Protein AF-A0AAV6TW49-F1 (afdb_monomer)

Sequence (84 aa):
MLTAIKCHILPRFDHLLRNLALQKQDISKLDSVIRQVGKSILNLPQRGDPNSVYIPTARGGAGLPSISDLVDIHAVNYAFKVLS

Mean predicted aligned error: 6.87 Å

Organism: NCBI:txid931172

Foldseek 3Di:
DLVCCVPPVVVVLLVVLLVDPDDPVVLVVVLLVVQQVQCVVVVHDNPDDSCQACDCVVVVGSVDHRSVVSSVVSVVVVVVVVVD

Secondary structure (DSSP, 8-state):
-HHHIIIIIHHHHHHHHHHS---HHHHHHHHHHHHHHH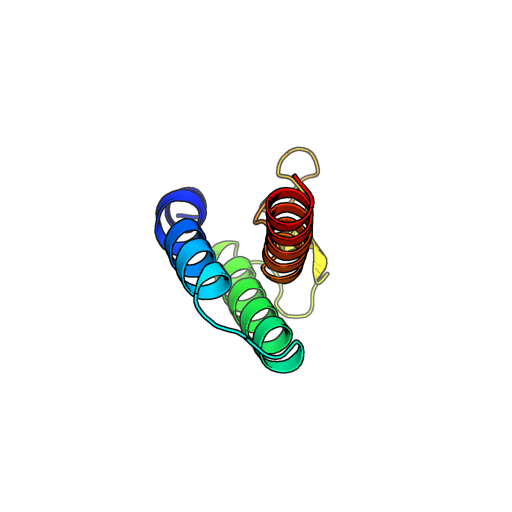HHHTT--TTS-GGGGTS-GGGTS--PPPHHHHHHHHHHHHHHHHH-

Solvent-accessible surface area (backbone atoms only — not comparable to full-atom values): 4959 Å² total; per-residue (Å²): 112,72,66,53,44,61,69,57,51,46,58,51,50,52,55,49,58,75,75,44,95,72,55,74,68,57,48,53,52,51,42,52,51,52,46,54,51,50,26,58,76,66,72,44,65,86,91,45,74,81,56,49,44,48,34,46,54,95,77,77,23,67,42,40,81,54,59,64,60,51,50,53,53,47,52,53,53,50,53,50,62,75,74,106

pLDDT: mean 77.85, std 5.76, range [57.25, 88.69]

Structure (mmCIF, N/CA/C/O backbone):
data_AF-A0AAV6TW49-F1
#
_entry.id   AF-A0AAV6TW49-F1
#
loop_
_atom_site.group_PDB
_atom_site.id
_atom_site.type_symbol
_atom_site.label_atom_id
_atom_site.label_alt_id
_atom_site.label_comp_id
_atom_site.label_asym_id
_atom_site.label_entity_id
_atom_site.label_seq_id
_atom_site.pdbx_PDB_ins_code
_atom_site.Cartn_x
_atom_site.Cartn_y
_atom_site.Cartn_z
_atom_site.occupancy
_atom_site.B_iso_or_equiv
_atom_site.auth_seq_id
_atom_site.auth_comp_id
_atom_site.auth_asym_id
_atom_site.auth_atom_id
_atom_site.pdbx_PDB_model_num
ATOM 1 N N . MET A 1 1 ? 1.025 1.601 -18.158 1.00 57.25 1 MET A N 1
ATOM 2 C CA . MET A 1 1 ? 0.747 0.436 -17.280 1.00 57.25 1 MET A CA 1
ATOM 3 C C . MET A 1 1 ? 0.539 0.820 -15.817 1.00 57.25 1 MET A C 1
ATOM 5 O O . MET A 1 1 ? -0.457 0.408 -15.243 1.00 57.25 1 MET A O 1
ATOM 9 N N . LEU A 1 2 ? 1.397 1.649 -15.216 1.00 63.50 2 LEU A N 1
ATOM 10 C CA . LEU A 1 2 ? 1.277 2.049 -13.803 1.00 63.50 2 LEU A CA 1
ATOM 11 C C . LEU A 1 2 ? -0.040 2.765 -13.450 1.00 63.50 2 LEU A C 1
ATOM 13 O O . LEU A 1 2 ? -0.630 2.514 -12.403 1.00 63.50 2 LEU A O 1
ATOM 17 N N . THR A 1 3 ? -0.550 3.590 -14.365 1.00 65.75 3 THR A N 1
ATOM 18 C CA . THR A 1 3 ? -1.854 4.261 -14.237 1.00 65.75 3 THR A CA 1
ATOM 19 C C . THR A 1 3 ? -3.020 3.271 -14.213 1.00 65.75 3 THR A C 1
ATOM 21 O O . THR A 1 3 ? -3.970 3.470 -13.469 1.00 65.75 3 THR A O 1
ATOM 24 N N . ALA A 1 4 ? -2.931 2.163 -14.958 1.00 67.88 4 ALA A N 1
ATOM 25 C CA . ALA A 1 4 ? -3.972 1.133 -14.978 1.00 67.88 4 ALA A CA 1
ATOM 26 C C . ALA A 1 4 ? -4.047 0.378 -13.640 1.00 67.88 4 ALA A C 1
ATOM 28 O O . ALA A 1 4 ? -5.134 0.091 -13.147 1.00 67.88 4 ALA A O 1
ATOM 29 N N . ILE A 1 5 ? -2.898 0.130 -13.003 1.00 68.94 5 ILE A N 1
ATOM 30 C CA . ILE A 1 5 ? -2.837 -0.465 -11.659 1.00 68.94 5 ILE A CA 1
ATOM 31 C C . ILE A 1 5 ? -3.496 0.470 -10.640 1.00 68.94 5 ILE A C 1
ATOM 33 O O . ILE A 1 5 ? -4.353 0.034 -9.871 1.00 68.94 5 ILE A O 1
ATOM 37 N N . LYS A 1 6 ? -3.162 1.767 -10.690 1.00 69.94 6 LYS A N 1
ATOM 38 C CA . LYS A 1 6 ? -3.775 2.790 -9.830 1.00 69.94 6 LYS A CA 1
ATOM 39 C C . LYS A 1 6 ? -5.281 2.934 -10.041 1.00 69.94 6 LYS A C 1
ATOM 41 O O . LYS A 1 6 ? -6.004 3.079 -9.066 1.00 69.94 6 LYS A O 1
ATOM 46 N N . CYS A 1 7 ? -5.763 2.861 -11.280 1.00 72.62 7 CYS A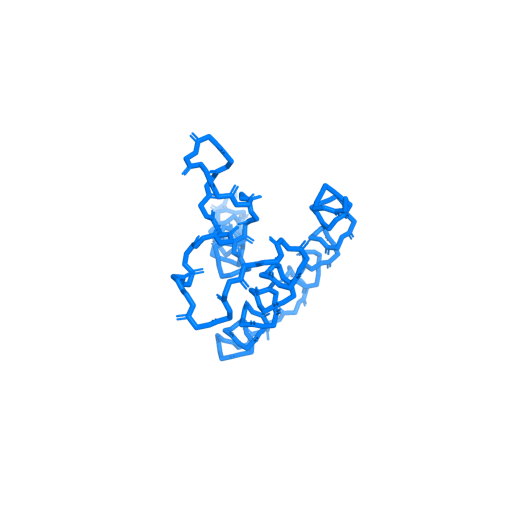 N 1
ATOM 47 C CA . CYS A 1 7 ? -7.179 3.070 -11.583 1.00 72.62 7 CYS A CA 1
ATOM 48 C C . CYS A 1 7 ? -8.062 1.825 -11.444 1.00 72.62 7 CYS A C 1
ATOM 50 O O . CYS A 1 7 ? -9.272 1.980 -11.308 1.00 72.62 7 CYS A O 1
ATOM 52 N N . HIS A 1 8 ? -7.529 0.604 -11.537 1.00 72.50 8 HIS A N 1
ATOM 53 C CA . HIS A 1 8 ? -8.371 -0.606 -11.579 1.00 72.50 8 HIS A CA 1
ATOM 54 C C . HIS A 1 8 ? -8.064 -1.618 -10.487 1.00 72.50 8 HIS A C 1
ATOM 56 O O . HIS A 1 8 ? -8.980 -2.253 -9.969 1.00 72.50 8 HIS A O 1
ATOM 62 N N . ILE A 1 9 ? -6.793 -1.785 -10.135 1.00 73.06 9 ILE A N 1
ATOM 63 C CA . ILE A 1 9 ? -6.377 -2.801 -9.167 1.00 73.06 9 ILE A CA 1
ATOM 64 C C . ILE A 1 9 ? -6.495 -2.235 -7.752 1.00 73.06 9 ILE A C 1
ATOM 66 O O . ILE A 1 9 ? -7.096 -2.859 -6.882 1.00 73.06 9 ILE A O 1
ATOM 70 N N . LEU A 1 10 ? -6.011 -1.011 -7.552 1.00 75.06 10 LEU A N 1
ATOM 71 C CA . LEU A 1 10 ? -6.047 -0.322 -6.265 1.00 75.06 10 LEU A CA 1
ATOM 72 C C . LEU A 1 10 ? -7.461 -0.132 -5.691 1.00 75.06 10 LEU A C 1
ATOM 74 O O . LEU A 1 10 ? -7.654 -0.513 -4.543 1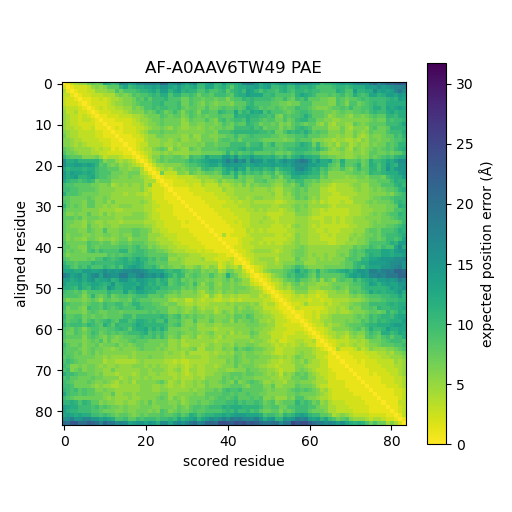.00 75.06 10 LEU A O 1
ATOM 78 N N . PRO A 1 11 ? -8.477 0.323 -6.452 1.00 78.56 11 PRO A N 1
ATOM 79 C CA . PRO A 1 11 ? -9.842 0.453 -5.929 1.00 78.56 11 PRO A CA 1
ATOM 80 C C . PRO A 1 11 ? -10.486 -0.887 -5.550 1.00 78.56 11 PRO A C 1
ATOM 82 O O . PRO A 1 11 ? -11.325 -0.946 -4.655 1.00 78.56 11 PRO A O 1
ATOM 85 N N . ARG A 1 12 ? -10.096 -1.984 -6.214 1.00 79.12 12 ARG A N 1
ATOM 86 C CA . ARG A 1 12 ? -10.575 -3.331 -5.870 1.00 79.12 12 ARG A CA 1
ATOM 87 C C . ARG A 1 12 ? -9.955 -3.819 -4.569 1.00 79.12 12 ARG A C 1
ATOM 89 O O . ARG A 1 12 ? -10.670 -4.361 -3.733 1.00 79.12 12 ARG A O 1
ATOM 96 N N . PHE A 1 13 ? -8.657 -3.589 -4.379 1.00 74.25 13 PHE A N 1
ATOM 97 C CA . PHE A 1 13 ? -8.011 -3.849 -3.094 1.00 74.25 13 PHE A CA 1
ATOM 98 C C . PHE A 1 13 ? -8.589 -2.966 -1.991 1.00 74.25 13 PHE A C 1
ATOM 100 O O . PHE A 1 13 ? -8.910 -3.489 -0.936 1.00 74.25 13 PHE A O 1
ATOM 107 N N . ASP A 1 14 ? -8.818 -1.679 -2.253 1.00 76.00 14 ASP A N 1
ATOM 108 C CA . ASP A 1 14 ? -9.471 -0.744 -1.327 1.00 76.00 14 ASP A CA 1
ATOM 109 C C . ASP A 1 14 ? -10.824 -1.281 -0.840 1.00 76.00 14 ASP A C 1
ATOM 111 O O . ASP A 1 14 ? -11.100 -1.326 0.357 1.00 76.00 14 ASP A O 1
ATOM 115 N N . HIS A 1 15 ? -11.643 -1.779 -1.769 1.00 76.94 15 HIS A N 1
ATOM 116 C CA . HIS A 1 15 ? -12.931 -2.385 -1.452 1.00 76.94 15 HIS A CA 1
ATOM 117 C C . HIS A 1 15 ? -12.799 -3.675 -0.627 1.00 76.94 15 HIS A C 1
ATOM 119 O O . HIS A 1 15 ? -13.546 -3.870 0.330 1.00 76.94 15 HIS A O 1
ATOM 125 N N . LEU A 1 16 ? -11.841 -4.544 -0.964 1.00 75.25 16 LEU A N 1
ATOM 126 C CA . LEU A 1 16 ? -11.578 -5.766 -0.198 1.00 75.25 16 LEU A CA 1
ATOM 127 C C . LEU A 1 16 ? -11.076 -5.454 1.217 1.00 75.25 16 LEU A C 1
ATOM 129 O O . LEU A 1 16 ? -11.542 -6.073 2.166 1.00 75.25 16 LEU A O 1
ATOM 133 N N . LEU A 1 17 ? -10.187 -4.473 1.372 1.00 74.44 17 LEU A N 1
ATOM 134 C CA . LEU A 1 17 ? -9.624 -4.053 2.661 1.00 74.44 17 LEU A CA 1
ATOM 135 C C . LEU A 1 17 ? -10.682 -3.450 3.588 1.00 74.44 17 LEU A C 1
ATOM 137 O O . LEU A 1 17 ? -10.594 -3.614 4.798 1.00 74.44 17 LEU A O 1
ATOM 141 N N . ARG A 1 18 ? -11.697 -2.777 3.034 1.00 72.88 18 ARG A N 1
ATOM 142 C CA . ARG A 1 18 ? -12.833 -2.264 3.816 1.00 72.88 18 ARG A CA 1
ATOM 143 C C . ARG A 1 18 ? -13.758 -3.362 4.334 1.00 72.88 18 ARG A C 1
ATOM 145 O O . ARG A 1 18 ? -14.390 -3.167 5.365 1.00 72.88 18 ARG A O 1
ATOM 152 N N . ASN A 1 19 ? -13.859 -4.477 3.614 1.00 73.25 19 ASN A N 1
ATOM 153 C CA . ASN A 1 19 ? -14.814 -5.545 3.916 1.00 73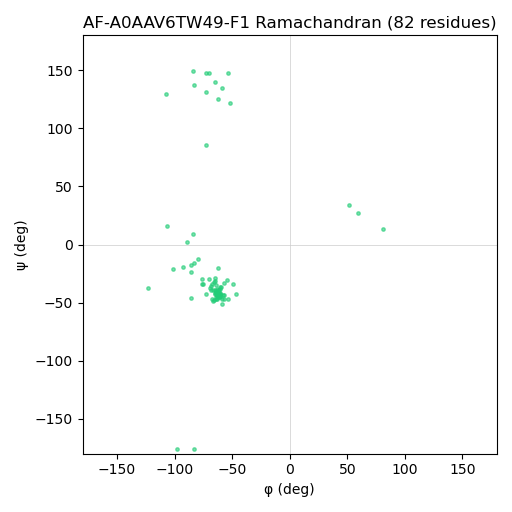.25 19 ASN A CA 1
ATOM 154 C C . ASN A 1 19 ? -14.182 -6.744 4.639 1.00 73.25 19 ASN A C 1
ATOM 156 O O . ASN A 1 19 ? -14.899 -7.510 5.279 1.00 73.25 19 ASN A O 1
ATOM 160 N N . LEU A 1 20 ? -12.861 -6.930 4.544 1.00 69.50 20 LEU A N 1
ATOM 161 C CA . LEU A 1 20 ? -12.135 -7.996 5.230 1.00 69.50 20 LEU A CA 1
ATOM 162 C C . LEU A 1 20 ? -11.294 -7.453 6.385 1.00 69.50 20 LEU A C 1
ATOM 164 O O . LEU A 1 20 ? -10.437 -6.592 6.204 1.00 69.50 20 LEU A O 1
ATOM 168 N N . ALA A 1 21 ? -11.449 -8.073 7.554 1.00 67.75 21 ALA A N 1
ATOM 169 C CA . ALA A 1 21 ? -10.499 -7.943 8.650 1.00 67.75 21 ALA A CA 1
ATOM 170 C C . ALA A 1 21 ? -9.214 -8.724 8.313 1.00 67.75 21 ALA A C 1
ATOM 172 O O . ALA A 1 21 ? -9.074 -9.898 8.658 1.00 67.75 21 ALA A O 1
ATOM 173 N N . LEU A 1 22 ? -8.289 -8.091 7.588 1.00 69.19 22 LEU A N 1
ATOM 174 C CA . LEU A 1 22 ? -6.986 -8.679 7.277 1.00 69.19 22 LEU A CA 1
ATOM 175 C C . LEU A 1 22 ? -6.006 -8.476 8.433 1.00 69.19 22 LEU A C 1
ATOM 177 O O . LEU A 1 22 ? -5.895 -7.390 9.002 1.00 69.19 22 LEU A O 1
ATOM 181 N N . GLN A 1 23 ? -5.250 -9.523 8.760 1.00 74.88 23 GLN A N 1
ATOM 182 C CA . GLN A 1 23 ? -4.171 -9.410 9.732 1.00 74.88 23 GLN A CA 1
ATOM 183 C C . GLN A 1 23 ? -3.013 -8.591 9.147 1.00 74.88 23 GLN A C 1
ATOM 185 O O . GLN A 1 23 ? -2.691 -8.677 7.960 1.00 74.88 23 GLN A O 1
ATOM 190 N N . LYS A 1 24 ? -2.311 -7.843 10.007 1.00 72.88 24 LYS A N 1
ATOM 191 C CA . LYS A 1 24 ? -1.165 -6.994 9.623 1.00 72.88 24 LYS A CA 1
ATOM 192 C C . LYS A 1 24 ? -0.063 -7.758 8.871 1.00 72.88 24 LYS A C 1
ATOM 194 O O . LYS A 1 24 ? 0.620 -7.198 8.011 1.00 72.88 24 LYS A O 1
ATOM 199 N N . GLN A 1 25 ? 0.092 -9.048 9.171 1.00 77.56 25 GLN A N 1
ATOM 200 C CA . GLN A 1 25 ? 1.045 -9.931 8.497 1.00 77.56 25 GLN A CA 1
ATOM 201 C C . GLN A 1 25 ? 0.680 -10.170 7.026 1.00 77.56 25 GLN A C 1
ATOM 203 O O . GLN A 1 25 ? 1.563 -10.169 6.168 1.00 77.56 25 GLN A O 1
ATOM 208 N N . ASP A 1 26 ? -0.606 -10.324 6.715 1.00 80.25 26 ASP A N 1
ATOM 209 C CA . ASP A 1 26 ? -1.070 -10.571 5.348 1.00 80.25 26 ASP A CA 1
ATOM 210 C C . ASP A 1 26 ? -1.027 -9.296 4.503 1.00 80.25 26 ASP A C 1
ATOM 212 O O . ASP A 1 26 ? -0.644 -9.347 3.334 1.00 80.25 26 ASP A O 1
ATOM 216 N N . ILE A 1 27 ? -1.282 -8.139 5.122 1.00 80.88 27 ILE A N 1
ATOM 217 C CA . ILE A 1 27 ? -1.085 -6.821 4.499 1.00 80.88 27 ILE A CA 1
ATOM 218 C C . ILE A 1 27 ? 0.385 -6.627 4.106 1.00 80.88 27 ILE A C 1
ATOM 220 O O . ILE A 1 27 ? 0.683 -6.231 2.982 1.00 80.88 27 ILE A O 1
ATOM 224 N N . SER A 1 28 ? 1.314 -6.987 4.996 1.00 80.12 28 SER A N 1
ATOM 225 C CA . SER A 1 28 ? 2.756 -6.871 4.736 1.00 80.12 28 SER A CA 1
ATOM 226 C C . SER A 1 28 ? 3.222 -7.787 3.596 1.00 80.12 28 SER A C 1
ATOM 228 O O . SER A 1 28 ? 4.041 -7.386 2.764 1.00 80.12 28 SER A O 1
ATOM 230 N N . LYS A 1 29 ? 2.682 -9.012 3.515 1.00 83.44 29 LYS A N 1
ATOM 231 C CA . LYS A 1 29 ? 2.942 -9.922 2.387 1.00 83.44 29 LYS A CA 1
ATOM 232 C C . LYS A 1 29 ? 2.406 -9.337 1.085 1.00 83.44 29 LYS A C 1
ATOM 234 O O . LYS A 1 29 ? 3.120 -9.344 0.083 1.00 83.44 29 LYS A O 1
ATOM 239 N N . LEU A 1 30 ? 1.190 -8.797 1.100 1.00 81.81 30 LEU A N 1
ATOM 240 C CA . LEU A 1 30 ? 0.576 -8.204 -0.081 1.00 81.81 30 LEU A CA 1
ATOM 241 C C . LEU A 1 30 ? 1.373 -6.989 -0.584 1.00 81.81 30 LEU A C 1
ATOM 243 O O . LEU A 1 30 ? 1.678 -6.918 -1.774 1.00 81.81 30 LEU A O 1
ATOM 247 N N . ASP A 1 31 ? 1.817 -6.108 0.315 1.00 82.69 31 ASP A N 1
ATOM 248 C CA . ASP A 1 31 ? 2.693 -4.980 -0.028 1.00 82.69 31 ASP A CA 1
ATOM 249 C C . ASP A 1 31 ? 4.030 -5.444 -0.622 1.00 82.69 31 ASP A C 1
ATOM 251 O O . ASP A 1 31 ? 4.548 -4.832 -1.558 1.00 82.69 31 ASP A O 1
ATOM 255 N N . SER A 1 32 ? 4.595 -6.553 -0.133 1.00 84.19 32 SER A N 1
ATOM 256 C CA . SER A 1 32 ? 5.831 -7.101 -0.702 1.00 84.19 32 SER A CA 1
ATOM 257 C C . SER A 1 32 ? 5.648 -7.563 -2.154 1.00 84.19 32 SER A C 1
ATOM 259 O O . SER A 1 32 ? 6.496 -7.271 -3.002 1.00 84.19 32 SER A O 1
ATOM 261 N N . VAL A 1 33 ? 4.506 -8.188 -2.465 1.00 85.38 33 VAL A N 1
ATOM 262 C CA . VAL A 1 33 ? 4.149 -8.618 -3.824 1.00 85.38 33 VAL A CA 1
ATOM 263 C C . VAL A 1 33 ? 3.906 -7.409 -4.723 1.00 85.38 33 VAL A C 1
ATOM 265 O O . VAL A 1 33 ? 4.465 -7.347 -5.819 1.00 85.38 33 VAL A O 1
ATOM 268 N N . ILE A 1 34 ? 3.136 -6.415 -4.263 1.00 81.00 34 ILE A N 1
ATOM 269 C CA . ILE A 1 34 ? 2.892 -5.188 -5.035 1.00 81.00 34 ILE A CA 1
ATOM 270 C C . ILE A 1 34 ? 4.200 -4.456 -5.315 1.00 81.00 34 ILE A C 1
ATOM 272 O O . ILE A 1 34 ? 4.417 -4.025 -6.449 1.00 81.00 34 ILE A O 1
ATOM 276 N N . ARG A 1 35 ? 5.112 -4.368 -4.340 1.00 82.81 35 ARG A N 1
ATOM 277 C CA . ARG A 1 35 ? 6.451 -3.826 -4.578 1.00 82.81 35 ARG A CA 1
ATOM 278 C C . ARG A 1 35 ? 7.185 -4.617 -5.652 1.00 82.81 35 ARG A C 1
ATOM 280 O O . ARG A 1 35 ? 7.749 -4.002 -6.551 1.00 82.81 35 ARG A O 1
ATOM 287 N N . GLN A 1 36 ? 7.247 -5.942 -5.545 1.00 84.50 36 GLN A N 1
ATOM 288 C CA . GLN A 1 36 ? 8.016 -6.769 -6.477 1.00 84.50 36 GLN A CA 1
ATOM 289 C C . GLN A 1 36 ? 7.495 -6.623 -7.912 1.00 84.50 36 GLN A C 1
ATOM 291 O O . GLN A 1 36 ? 8.283 -6.452 -8.848 1.00 84.50 36 GLN A O 1
ATOM 296 N N . VAL A 1 37 ? 6.170 -6.617 -8.069 1.00 82.75 37 VAL A N 1
ATOM 297 C CA . VAL A 1 37 ? 5.492 -6.377 -9.348 1.00 82.75 37 VAL A CA 1
ATOM 298 C C . VAL A 1 37 ? 5.747 -4.951 -9.834 1.00 82.75 37 VAL A C 1
ATOM 300 O O . VAL A 1 37 ? 6.152 -4.760 -10.976 1.00 82.75 37 VAL A O 1
ATOM 303 N N . GLY A 1 38 ? 5.590 -3.947 -8.969 1.00 78.94 38 GLY A N 1
ATOM 304 C CA . GLY A 1 38 ? 5.847 -2.543 -9.293 1.00 78.94 38 GLY A CA 1
ATOM 305 C C . GLY A 1 38 ? 7.284 -2.309 -9.757 1.00 78.94 38 GLY A C 1
ATOM 306 O O . GLY A 1 38 ? 7.501 -1.662 -10.781 1.00 78.94 38 GLY A O 1
ATOM 307 N N . LYS A 1 39 ? 8.263 -2.909 -9.071 1.00 82.75 39 LYS A N 1
ATOM 308 C CA . LYS A 1 39 ? 9.673 -2.889 -9.475 1.00 82.75 39 LYS A CA 1
ATOM 309 C C . LYS A 1 39 ? 9.893 -3.591 -10.809 1.00 82.75 39 LYS A C 1
ATOM 311 O O . LYS A 1 39 ? 10.584 -3.041 -11.655 1.00 82.75 39 LYS A O 1
ATOM 316 N N . SER A 1 40 ? 9.277 -4.753 -11.025 1.00 83.06 40 SER A N 1
ATOM 317 C CA . SER A 1 40 ? 9.378 -5.476 -12.298 1.00 83.06 40 SER A CA 1
ATOM 318 C C . SER A 1 40 ? 8.835 -4.658 -13.469 1.00 83.06 40 SER A C 1
ATOM 320 O O . SER A 1 40 ? 9.453 -4.624 -14.523 1.00 83.06 40 SER A O 1
ATOM 322 N N . ILE A 1 41 ? 7.699 -3.981 -13.290 1.00 81.06 41 ILE A N 1
ATOM 323 C CA . ILE A 1 41 ? 7.071 -3.158 -14.3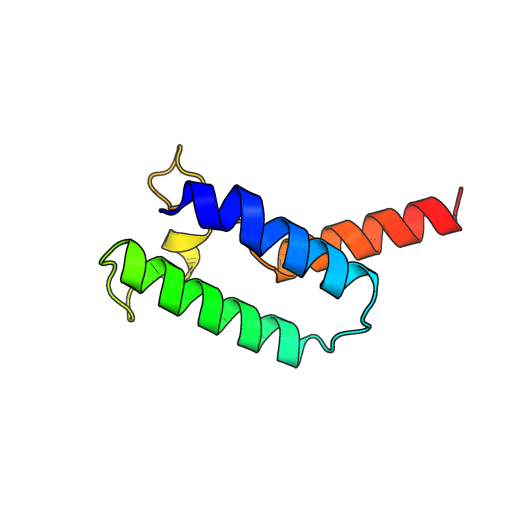36 1.00 81.06 41 ILE A CA 1
ATOM 324 C C . ILE A 1 41 ? 7.923 -1.931 -14.670 1.00 81.06 41 ILE A C 1
ATOM 326 O O . ILE A 1 41 ? 7.948 -1.482 -15.812 1.00 81.06 41 ILE A O 1
ATOM 330 N N . LEU A 1 42 ? 8.611 -1.384 -13.671 1.00 75.81 42 LEU A N 1
ATOM 331 C CA . LEU A 1 42 ? 9.488 -0.225 -13.816 1.00 75.81 42 LEU A CA 1
ATOM 332 C C . LEU A 1 42 ? 10.930 -0.591 -14.181 1.00 75.81 42 LEU A C 1
ATOM 334 O O . LEU A 1 42 ? 11.768 0.303 -14.255 1.00 75.81 42 LEU A O 1
ATOM 338 N N . ASN A 1 43 ? 11.233 -1.880 -14.372 1.00 81.31 43 ASN A N 1
ATOM 339 C CA . ASN A 1 43 ? 12.595 -2.391 -14.541 1.00 81.31 43 ASN A CA 1
ATOM 340 C C . ASN A 1 43 ? 13.561 -1.932 -13.427 1.00 81.31 43 ASN A C 1
ATOM 342 O O . ASN A 1 43 ? 14.747 -1.705 -13.662 1.00 81.31 43 ASN A O 1
ATOM 346 N N . LEU A 1 44 ? 13.056 -1.787 -12.198 1.00 79.88 44 LEU A N 1
ATOM 347 C CA . LEU A 1 44 ? 13.850 -1.410 -11.0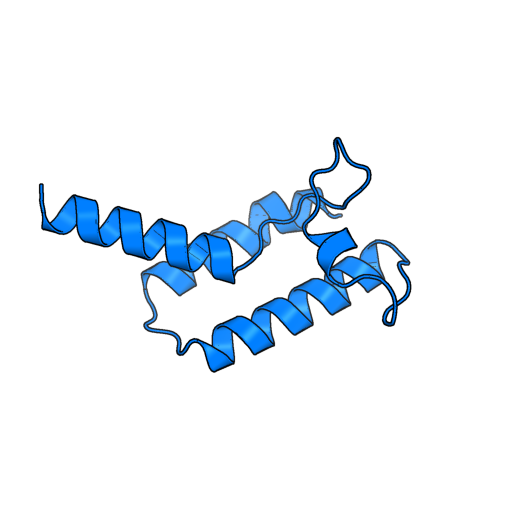32 1.00 79.88 44 LEU A CA 1
ATOM 348 C C . LEU A 1 44 ? 14.542 -2.630 -10.408 1.00 79.88 44 LEU A C 1
ATOM 350 O O . LEU A 1 44 ? 13.981 -3.731 -10.388 1.00 79.88 44 LEU A O 1
ATOM 354 N N . PRO A 1 45 ? 15.728 -2.441 -9.802 1.00 80.81 45 PRO A N 1
ATOM 355 C CA . PRO A 1 45 ? 16.429 -3.515 -9.117 1.00 80.81 45 PRO A CA 1
ATOM 356 C C . PRO A 1 45 ? 15.607 -4.056 -7.939 1.00 80.81 45 PRO A C 1
ATOM 358 O O . PRO A 1 45 ? 15.232 -3.331 -7.009 1.00 80.81 45 PRO A O 1
ATOM 361 N N . GLN A 1 46 ? 15.381 -5.372 -7.939 1.00 77.94 46 GLN A N 1
ATOM 362 C CA . GLN A 1 46 ? 14.595 -6.052 -6.904 1.00 77.94 46 GLN A CA 1
ATOM 363 C C . GLN A 1 46 ? 15.215 -5.886 -5.506 1.00 77.94 46 GLN A C 1
ATOM 365 O O . GLN A 1 46 ? 14.501 -5.591 -4.547 1.00 77.94 46 GLN A O 1
ATOM 370 N N . ARG A 1 47 ? 16.554 -5.926 -5.416 1.00 75.44 47 ARG A N 1
ATOM 371 C CA . ARG A 1 47 ? 17.343 -5.650 -4.196 1.00 75.44 47 ARG A CA 1
ATOM 372 C C . ARG A 1 47 ? 17.634 -4.159 -3.940 1.00 75.44 47 ARG A C 1
ATOM 374 O O . ARG A 1 47 ? 18.440 -3.843 -3.076 1.00 75.44 47 ARG A O 1
ATOM 381 N N . GLY A 1 48 ? 17.026 -3.246 -4.698 1.00 69.38 48 GLY A N 1
ATOM 382 C CA . GLY A 1 48 ? 17.166 -1.798 -4.495 1.00 69.38 48 GLY A CA 1
ATOM 383 C C . GLY A 1 48 ? 16.236 -1.238 -3.419 1.00 69.38 48 GLY A C 1
ATOM 384 O O . GLY A 1 48 ? 15.470 -1.993 -2.810 1.00 69.38 48 GLY A O 1
ATOM 385 N N . ASP A 1 49 ? 16.246 0.090 -3.248 1.00 74.19 49 ASP A N 1
ATOM 386 C CA . ASP A 1 49 ? 15.490 0.754 -2.185 1.00 74.19 49 ASP A CA 1
ATOM 387 C C . ASP A 1 49 ? 14.013 0.319 -2.209 1.00 74.19 49 ASP A C 1
ATOM 389 O O . ASP A 1 49 ? 13.332 0.457 -3.241 1.00 74.19 49 ASP A O 1
ATOM 393 N N . PRO A 1 50 ? 13.518 -0.254 -1.104 1.00 68.06 50 PRO A N 1
ATOM 394 C CA . PRO A 1 50 ? 12.118 -0.566 -0.929 1.00 68.06 50 PRO A CA 1
ATOM 395 C C . PRO A 1 50 ? 11.172 0.598 -1.320 1.00 68.06 50 PRO A C 1
ATOM 397 O O . PRO A 1 50 ? 10.146 0.392 -1.983 1.00 68.06 50 PRO A O 1
ATOM 400 N N . ASN A 1 51 ? 11.503 1.827 -0.953 1.00 72.06 51 ASN A N 1
ATOM 401 C CA . ASN A 1 51 ? 10.559 2.943 -1.004 1.00 72.06 51 ASN A CA 1
ATOM 402 C C . ASN A 1 51 ? 10.372 3.537 -2.404 1.00 72.06 51 ASN A C 1
ATOM 404 O O . ASN A 1 51 ? 9.394 4.239 -2.637 1.00 72.06 51 ASN A O 1
ATOM 408 N N . SER A 1 52 ? 11.233 3.186 -3.361 1.00 75.00 52 SER A N 1
ATOM 409 C CA . SER A 1 52 ? 11.184 3.651 -4.761 1.00 75.00 52 SER A CA 1
ATOM 410 C C . SER A 1 52 ? 9.805 3.529 -5.431 1.00 75.00 52 SER A C 1
ATOM 412 O O . SER A 1 52 ? 9.411 4.387 -6.223 1.00 75.00 52 SER A O 1
ATOM 414 N N . VAL A 1 53 ? 9.036 2.495 -5.084 1.00 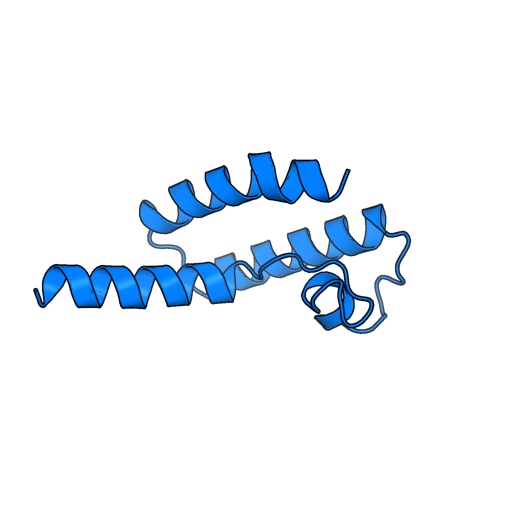79.56 53 VAL A N 1
ATOM 415 C CA . VAL A 1 53 ? 7.687 2.261 -5.626 1.00 79.56 53 VAL A CA 1
ATOM 416 C C . VAL A 1 53 ? 6.642 3.192 -4.992 1.00 79.56 53 VAL A C 1
ATOM 418 O O . VAL A 1 53 ? 5.716 3.641 -5.668 1.00 79.56 53 VAL A O 1
ATOM 421 N N . TYR A 1 54 ? 6.800 3.523 -3.712 1.00 81.19 54 TYR A N 1
ATOM 422 C CA . TYR A 1 54 ? 5.820 4.304 -2.953 1.00 81.19 54 TYR A CA 1
ATOM 423 C C . TYR A 1 54 ? 6.099 5.810 -2.965 1.00 81.19 54 TYR A C 1
ATOM 425 O O . TYR A 1 54 ? 5.200 6.620 -2.748 1.00 81.19 54 TYR A O 1
ATOM 433 N N . ILE A 1 55 ? 7.334 6.207 -3.277 1.00 82.81 55 ILE A N 1
ATOM 434 C CA . ILE A 1 55 ? 7.723 7.613 -3.399 1.00 82.81 55 ILE A CA 1
ATOM 435 C C . ILE A 1 55 ? 6.872 8.302 -4.482 1.00 82.81 55 ILE A C 1
ATOM 437 O O . ILE A 1 55 ? 6.721 7.748 -5.574 1.00 82.81 55 ILE A O 1
ATOM 441 N N . PRO A 1 56 ? 6.339 9.514 -4.231 1.00 78.44 56 PRO A N 1
ATOM 442 C CA . PRO A 1 5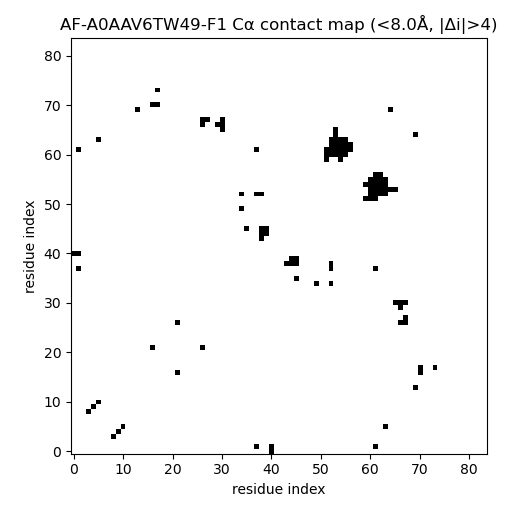6 ? 5.595 10.280 -5.225 1.00 78.44 56 PRO A CA 1
ATOM 443 C C . PRO A 1 56 ? 6.373 10.473 -6.529 1.00 78.44 56 PRO A C 1
ATOM 445 O O . PRO A 1 56 ? 7.589 10.663 -6.523 1.00 78.44 56 PRO A O 1
ATOM 448 N N . THR A 1 57 ? 5.659 10.526 -7.652 1.00 80.06 57 THR A N 1
ATOM 449 C CA . THR A 1 57 ? 6.256 10.768 -8.977 1.00 80.06 57 THR A CA 1
ATOM 450 C C . THR A 1 57 ? 7.041 12.077 -9.043 1.00 80.06 57 THR A C 1
ATOM 452 O O . THR A 1 57 ? 8.088 12.128 -9.677 1.00 80.06 57 THR A O 1
ATOM 455 N N . ALA A 1 58 ? 6.611 13.104 -8.303 1.00 80.31 58 ALA A N 1
ATOM 456 C CA . ALA A 1 58 ? 7.322 14.380 -8.173 1.00 80.31 58 ALA A CA 1
ATOM 457 C C . ALA A 1 58 ? 8.722 14.261 -7.534 1.00 80.31 58 ALA A C 1
ATOM 459 O O . ALA A 1 58 ? 9.550 15.148 -7.704 1.00 80.31 58 ALA A O 1
ATOM 460 N N . ARG A 1 59 ? 8.996 13.173 -6.802 1.00 81.00 59 ARG A N 1
ATOM 461 C CA . ARG A 1 59 ? 10.305 12.861 -6.201 1.00 81.00 59 ARG A CA 1
ATOM 462 C C . ARG A 1 59 ? 11.033 11.726 -6.937 1.00 81.00 59 ARG A C 1
ATOM 464 O O . ARG A 1 59 ? 11.954 11.136 -6.384 1.00 81.00 59 ARG A O 1
ATOM 471 N N . GLY A 1 60 ? 10.610 11.398 -8.160 1.00 73.62 60 GLY A N 1
ATOM 472 C CA . GLY A 1 60 ? 11.239 10.366 -8.991 1.00 73.62 60 GLY A CA 1
ATOM 473 C C . GLY A 1 60 ? 10.826 8.925 -8.667 1.00 73.62 60 GLY A C 1
ATOM 474 O O . GLY A 1 60 ? 11.476 7.996 -9.139 1.00 73.62 60 GLY A O 1
ATOM 475 N N . GLY A 1 61 ? 9.769 8.717 -7.874 1.00 79.31 61 GLY A N 1
ATOM 476 C CA . GLY A 1 61 ? 9.226 7.385 -7.582 1.00 79.31 61 GLY A CA 1
ATOM 477 C C . GLY A 1 61 ? 8.023 7.000 -8.448 1.00 79.31 61 GLY A C 1
ATOM 478 O O . GLY A 1 61 ? 7.606 7.735 -9.343 1.00 79.31 61 GLY A O 1
ATOM 479 N N . ALA A 1 62 ? 7.423 5.839 -8.176 1.00 78.44 62 ALA A N 1
ATOM 480 C CA . ALA A 1 62 ? 6.249 5.367 -8.927 1.00 78.44 62 ALA A CA 1
ATOM 48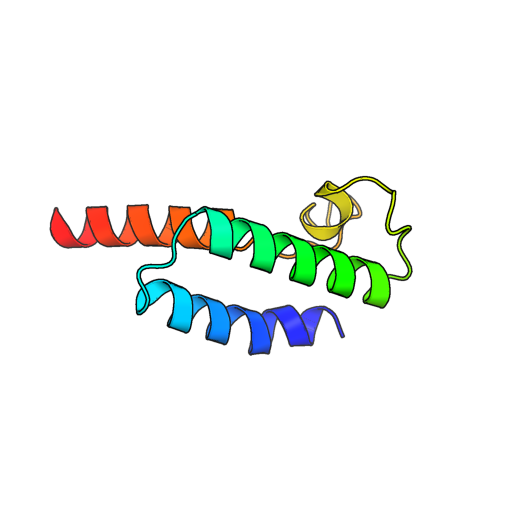1 C C . ALA A 1 62 ? 4.909 5.951 -8.432 1.00 78.44 62 ALA A C 1
ATOM 483 O O . ALA A 1 62 ? 3.878 5.884 -9.117 1.00 78.44 62 ALA A O 1
ATOM 484 N N . GLY A 1 63 ? 4.907 6.529 -7.231 1.00 80.19 63 GLY A N 1
ATOM 485 C CA . GLY A 1 63 ? 3.758 7.133 -6.565 1.00 80.19 63 GLY A CA 1
ATOM 486 C C . GLY A 1 63 ? 2.607 6.162 -6.328 1.00 80.19 63 GLY A C 1
ATOM 487 O O . GLY A 1 63 ? 1.451 6.584 -6.394 1.00 80.19 63 GLY A O 1
ATOM 488 N N . LEU A 1 64 ? 2.884 4.863 -6.199 1.00 81.69 64 LEU A N 1
ATOM 489 C CA . LEU A 1 64 ? 1.873 3.896 -5.780 1.00 81.69 64 LEU A CA 1
ATOM 490 C C . LEU A 1 64 ? 1.604 4.107 -4.282 1.00 81.69 64 LEU A C 1
ATOM 492 O O . LEU A 1 64 ? 2.561 4.197 -3.524 1.00 81.69 64 LEU A O 1
ATOM 496 N N . PRO A 1 65 ? 0.346 4.211 -3.834 1.00 78.19 65 PRO A N 1
ATOM 497 C CA . PRO A 1 65 ? 0.049 4.164 -2.406 1.00 78.19 65 PRO A CA 1
ATOM 498 C C . PRO A 1 65 ? 0.403 2.777 -1.855 1.00 78.19 65 PRO A C 1
ATOM 500 O O . PRO A 1 65 ? 0.170 1.771 -2.534 1.00 78.19 65 PRO A O 1
ATOM 503 N N . SER A 1 66 ? 0.976 2.724 -0.651 1.00 81.88 66 SER A N 1
ATOM 504 C CA . SER A 1 66 ? 1.154 1.451 0.048 1.00 81.88 66 SER A CA 1
ATOM 505 C C . SER A 1 66 ? -0.203 0.954 0.550 1.00 81.88 66 SER A C 1
ATOM 507 O O . SER A 1 66 ? -1.093 1.748 0.872 1.00 81.88 66 SER A O 1
ATOM 509 N N . ILE A 1 67 ? -0.397 -0.361 0.591 1.00 81.19 67 ILE A N 1
ATOM 510 C CA . ILE A 1 67 ? -1.645 -0.933 1.097 1.00 81.19 67 ILE A CA 1
ATOM 511 C C . ILE A 1 67 ? -1.760 -0.702 2.599 1.00 81.19 67 ILE A C 1
ATOM 513 O O . ILE A 1 67 ? -2.862 -0.458 3.085 1.00 81.19 67 ILE A O 1
ATOM 517 N N . SER A 1 68 ? -0.639 -0.746 3.325 1.00 78.31 68 SER A N 1
ATOM 518 C CA . SER A 1 68 ? -0.631 -0.444 4.757 1.00 78.31 68 SER A CA 1
ATOM 519 C C . SER A 1 68 ? -1.189 0.953 5.038 1.00 78.31 68 SER A C 1
ATOM 521 O O . SER A 1 68 ? -2.083 1.081 5.871 1.00 78.31 68 SER A O 1
ATOM 523 N N . ASP A 1 69 ? -0.750 1.972 4.288 1.00 81.94 69 ASP A N 1
ATOM 524 C CA . ASP A 1 69 ? -1.255 3.340 4.461 1.00 81.94 69 ASP A CA 1
ATOM 525 C C . ASP A 1 69 ? -2.757 3.428 4.149 1.00 81.94 69 ASP A C 1
ATOM 527 O O . ASP A 1 69 ? -3.499 4.127 4.836 1.00 81.94 69 ASP A O 1
ATOM 531 N N . LEU A 1 70 ? -3.235 2.699 3.132 1.00 81.50 70 LEU A N 1
ATOM 532 C CA . LEU A 1 70 ? -4.663 2.659 2.800 1.00 81.50 70 LEU A CA 1
ATOM 533 C C . LEU A 1 70 ? -5.496 2.042 3.928 1.00 81.50 70 LEU A C 1
ATOM 535 O O . LEU A 1 70 ? -6.562 2.564 4.248 1.00 81.50 70 LEU A O 1
ATOM 539 N N . VAL A 1 71 ? -5.018 0.959 4.544 1.00 80.62 71 VAL A N 1
ATOM 540 C CA . VAL A 1 71 ? -5.695 0.323 5.685 1.00 80.62 71 VAL A CA 1
ATOM 541 C C . VAL A 1 71 ? -5.770 1.274 6.872 1.00 80.62 71 VAL A C 1
ATOM 543 O O . VAL A 1 71 ? -6.844 1.413 7.456 1.00 80.62 71 VAL A O 1
ATOM 546 N N . ASP A 1 72 ? -4.678 1.967 7.191 1.00 82.38 72 ASP A N 1
ATOM 547 C CA . ASP A 1 72 ? -4.645 2.928 8.296 1.00 82.38 72 ASP A CA 1
ATOM 548 C C . ASP A 1 72 ? -5.616 4.096 8.046 1.00 82.38 72 ASP A C 1
ATOM 550 O O . ASP A 1 72 ? -6.390 4.468 8.931 1.00 82.38 72 ASP A O 1
ATOM 554 N N . ILE A 1 73 ? -5.667 4.617 6.814 1.00 83.69 73 ILE A N 1
ATOM 555 C CA . ILE A 1 73 ? -6.635 5.650 6.412 1.00 83.69 73 ILE A CA 1
ATOM 556 C C . ILE A 1 73 ? -8.079 5.147 6.568 1.00 83.69 73 ILE A C 1
ATOM 558 O O . ILE A 1 73 ? -8.937 5.887 7.057 1.00 83.69 73 ILE A O 1
ATOM 562 N N . HIS A 1 74 ? -8.379 3.902 6.183 1.00 81.19 74 HIS A N 1
ATOM 563 C CA . HIS A 1 74 ? -9.723 3.339 6.370 1.00 81.19 74 HIS A CA 1
ATOM 564 C C . HIS A 1 74 ? -10.062 3.113 7.834 1.00 81.19 74 HIS A C 1
ATOM 566 O O . HIS A 1 74 ? -11.193 3.392 8.220 1.00 81.19 74 HIS A O 1
ATOM 572 N N . ALA A 1 75 ? -9.111 2.655 8.646 1.00 80.88 75 ALA A N 1
ATOM 573 C CA . ALA A 1 75 ? -9.313 2.465 10.076 1.00 80.88 75 ALA A CA 1
ATOM 574 C C . ALA A 1 75 ? -9.659 3.794 10.764 1.00 80.88 75 ALA A C 1
ATOM 576 O O . ALA A 1 75 ? -10.629 3.859 11.520 1.00 80.88 75 ALA A O 1
ATOM 577 N N . VAL A 1 76 ? -8.934 4.870 10.437 1.00 84.62 76 VAL A N 1
ATOM 578 C CA . VAL A 1 76 ? -9.220 6.223 10.940 1.00 84.62 76 VAL A CA 1
ATOM 579 C C . VAL A 1 76 ? -10.580 6.720 10.448 1.00 84.62 76 VAL A C 1
ATOM 581 O O . VAL A 1 76 ? -11.383 7.193 11.249 1.00 84.62 76 VAL A O 1
ATOM 584 N N . ASN A 1 77 ? -10.884 6.572 9.155 1.00 84.94 77 ASN A N 1
ATOM 585 C CA . ASN A 1 77 ? -12.177 6.981 8.595 1.00 84.94 77 ASN A CA 1
ATOM 586 C C . ASN A 1 77 ? -13.354 6.209 9.205 1.00 84.94 77 ASN A C 1
ATOM 588 O O . ASN A 1 77 ? -14.420 6.781 9.426 1.00 84.94 77 ASN A O 1
ATOM 592 N N . TYR A 1 78 ? -13.180 4.912 9.458 1.00 82.25 78 TYR A N 1
ATOM 593 C CA . TYR A 1 78 ? -14.183 4.079 10.109 1.00 82.25 78 TYR A CA 1
ATOM 594 C C . TYR A 1 78 ? -14.390 4.509 11.561 1.00 82.25 78 TYR A C 1
ATOM 596 O O . TYR A 1 78 ? -15.525 4.745 11.961 1.00 82.25 78 TYR A O 1
ATOM 604 N N . ALA A 1 79 ? -13.306 4.693 12.322 1.00 83.12 79 ALA A N 1
ATOM 605 C CA . ALA A 1 79 ? -13.378 5.187 13.693 1.00 83.12 79 ALA A CA 1
ATOM 606 C C . ALA A 1 79 ? -14.087 6.547 13.764 1.00 83.12 79 ALA A C 1
ATOM 608 O O . ALA A 1 79 ? -14.968 6.731 14.598 1.00 83.12 79 ALA A O 1
ATOM 609 N N . PHE A 1 80 ? -13.774 7.466 12.846 1.00 88.69 80 PHE A N 1
ATOM 610 C CA . PHE A 1 80 ? -14.439 8.764 12.769 1.00 88.69 80 PHE A CA 1
ATOM 611 C C . PHE A 1 80 ? -15.943 8.633 12.495 1.00 88.69 80 PHE A C 1
ATOM 613 O O . PHE A 1 80 ? -16.732 9.258 13.190 1.00 88.69 80 PHE A O 1
ATOM 620 N N . LYS A 1 81 ? -16.348 7.778 11.544 1.00 85.56 81 LYS A N 1
ATOM 621 C CA . LYS A 1 81 ? -17.768 7.521 11.236 1.00 85.56 81 LYS A CA 1
ATOM 622 C C . LYS A 1 81 ? -18.549 6.867 12.373 1.00 85.56 81 LYS A C 1
ATOM 624 O O . LYS A 1 81 ? -19.752 7.052 12.444 1.00 85.56 81 LYS A O 1
ATOM 629 N N . VAL A 1 82 ? -17.900 6.047 13.196 1.00 86.19 82 VAL A N 1
ATOM 630 C CA . VAL A 1 82 ? -18.542 5.414 14.361 1.00 86.19 82 VAL A CA 1
ATOM 631 C C . VAL A 1 82 ? -18.703 6.413 15.511 1.00 86.19 82 VAL A C 1
ATOM 633 O O . VAL A 1 82 ? -19.620 6.277 16.315 1.00 86.19 82 VAL A O 1
ATOM 636 N N . LEU A 1 83 ? -17.807 7.399 15.601 1.00 81.31 83 LEU A N 1
ATOM 637 C CA . LEU A 1 83 ? -17.813 8.434 16.636 1.00 81.31 83 LEU A CA 1
ATOM 638 C C . LEU A 1 83 ? -18.709 9.642 16.305 1.00 81.31 83 LEU A C 1
ATOM 640 O O . LEU A 1 83 ? -19.007 10.415 17.215 1.00 81.31 83 LEU A O 1
ATOM 644 N N . SER A 1 84 ? -19.093 9.823 15.037 1.00 69.88 84 SER A N 1
ATOM 645 C CA . SER A 1 84 ? -19.993 10.880 14.545 1.00 69.88 84 SER A CA 1
ATOM 646 C C . SER A 1 84 ? -21.443 10.422 14.485 1.00 69.88 84 SER A C 1
ATOM 648 O O . SER A 1 84 ? -22.319 11.205 14.907 1.00 69.88 84 SER A O 1
#

Radius of gyration: 13.88 Å; Cα contacts (8 Å, |Δi|>4): 57; chains: 1; bounding box: 37×25×34 Å

Nearest PDB structures (foldseek):
  8q1u-assembly1_d  TM=4.010E-01  e=6.461E+00  Bos taurus